Protein AF-A0A9P8NEI2-F1 (afdb_monomer_lite)

Secondary structure (DSSP, 8-state):
--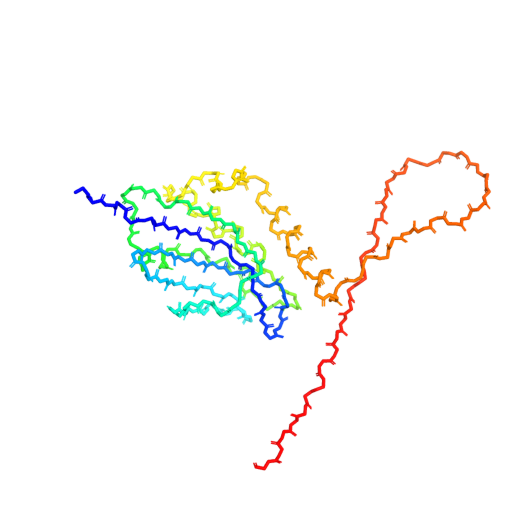-----EEEEEEE--SS-TTEEEEEEEETTEEEEEEEETTEEEEE-SPPS--SEEEEEEBPTTPPPHHHHHHT----TTTSS--SS--HHHHHHHHHHHHHHTTSB-SB-TTS-BTTTHHHHHHHHHHHHHHHTTSEEE---------------------EEE------------

Foldseek 3Di:
DDPQWFWKWKFWFDQDPVAGTATWIWTDTPNWIWIWHQDQLDTDIDTDPDPDTQDMWMWTFDPPDDDPVVLVVVFDDDVVQSDGDPDHPRLVSSLVRVVSCVVVVGTPQATPVGQGSVCSSVVSVVSSVVSCVVVVQKDFPDPPPPDDDDDDDDDDPPPGDIDGDDDPDDDDDDDD

Sequence (176 aa):
MDTMAKRTIKAQLVPTADCQAHWIITFSELGECINANLSGNTLHYTRHHLSRVLDTIEFQIRYGCPPIDQLKGDMWLPDHIMQRQEFCRCTEWVWGVIWWYTELGCIEKLSTDGIPLDELSDELLQRQTNALIASGCLEVEADTAMERSRNEEDNGQEVRSIKVMHRQFQHQEAEE

pLDDT: mean 79.47, std 21.62, range [36.0, 98.25]

Structure (mmCIF, N/CA/C/O backbone):
data_AF-A0A9P8NEI2-F1
#
_entry.id   AF-A0A9P8NEI2-F1
#
loop_
_atom_site.group_PDB
_atom_site.id
_atom_site.type_symbol
_atom_site.label_atom_id
_atom_site.label_alt_id
_atom_site.label_comp_id
_atom_site.label_asym_id
_atom_site.label_entity_id
_atom_site.label_seq_id
_atom_site.pdbx_PDB_ins_code
_atom_site.Cartn_x
_atom_site.Cartn_y
_atom_site.Cartn_z
_atom_site.occupancy
_atom_site.B_iso_or_equiv
_atom_site.auth_seq_id
_atom_site.auth_comp_id
_atom_site.auth_asym_id
_atom_site.auth_atom_id
_atom_site.pdbx_PDB_model_num
ATOM 1 N N . MET A 1 1 ? -2.449 -2.633 31.275 1.00 39.72 1 MET A N 1
ATOM 2 C CA . MET A 1 1 ? -2.313 -1.487 30.359 1.00 39.72 1 MET A CA 1
ATOM 3 C C . MET A 1 1 ? -2.167 -2.113 28.992 1.00 39.72 1 MET A C 1
ATOM 5 O O . MET A 1 1 ? -1.078 -2.565 28.671 1.00 39.72 1 MET A O 1
ATOM 9 N N . ASP A 1 2 ? -3.290 -2.315 28.299 1.00 41.22 2 ASP A N 1
ATOM 10 C CA . ASP A 1 2 ? -3.288 -2.936 26.976 1.00 41.22 2 ASP A CA 1
ATOM 11 C C . ASP A 1 2 ? -2.479 -2.043 26.046 1.00 41.22 2 ASP A C 1
ATOM 13 O O . ASP A 1 2 ? -2.854 -0.901 25.774 1.00 41.22 2 ASP A O 1
ATOM 17 N N . THR A 1 3 ? -1.338 -2.542 25.586 1.00 51.88 3 THR A N 1
ATOM 18 C CA . THR A 1 3 ? -0.714 -2.048 24.367 1.00 51.88 3 THR A CA 1
ATOM 19 C C . THR A 1 3 ? -1.759 -2.247 23.281 1.00 51.88 3 THR A C 1
ATOM 21 O O . THR A 1 3 ? -1.924 -3.361 22.790 1.00 51.88 3 THR A O 1
ATOM 24 N N . MET A 1 4 ? -2.532 -1.199 22.966 1.00 61.22 4 MET A N 1
ATOM 25 C CA . MET A 1 4 ? -3.440 -1.228 21.824 1.00 61.22 4 MET A CA 1
ATOM 26 C C . MET A 1 4 ? -2.605 -1.662 20.632 1.00 61.22 4 MET A C 1
ATOM 28 O O . MET A 1 4 ? -1.674 -0.961 20.232 1.00 61.22 4 MET A O 1
ATOM 32 N N . ALA A 1 5 ? -2.862 -2.876 20.154 1.00 67.25 5 ALA A N 1
ATOM 33 C CA . ALA A 1 5 ? -2.071 -3.445 19.090 1.00 67.25 5 ALA A CA 1
ATOM 34 C C . ALA A 1 5 ? -2.143 -2.498 17.901 1.00 67.25 5 ALA A C 1
ATOM 36 O O . ALA A 1 5 ? -3.222 -2.044 17.524 1.00 67.25 5 ALA A O 1
ATOM 37 N N . LYS A 1 6 ? -0.983 -2.142 17.355 1.00 86.88 6 LYS A N 1
ATOM 38 C CA . LYS A 1 6 ? -0.911 -1.229 16.223 1.00 86.88 6 LYS A CA 1
ATOM 39 C C . LYS A 1 6 ? -1.550 -1.921 15.018 1.00 86.88 6 LYS A C 1
ATOM 41 O O . LYS A 1 6 ? -1.089 -2.980 14.597 1.00 86.88 6 LYS A O 1
ATOM 46 N N . ARG A 1 7 ? -2.635 -1.339 14.508 1.00 94.81 7 ARG A N 1
ATOM 47 C CA . ARG A 1 7 ? -3.393 -1.836 13.350 1.00 94.81 7 ARG A CA 1
ATOM 48 C C . ARG A 1 7 ? -3.097 -0.955 12.150 1.00 94.81 7 ARG A C 1
ATOM 50 O O . ARG A 1 7 ? -3.222 0.261 12.275 1.00 94.81 7 ARG A O 1
ATOM 57 N N . THR A 1 8 ? -2.699 -1.514 11.017 1.00 96.94 8 THR A N 1
ATOM 58 C CA . THR A 1 8 ? -2.253 -0.700 9.878 1.00 96.94 8 THR A CA 1
ATOM 59 C C . THR A 1 8 ? -2.710 -1.246 8.535 1.00 96.94 8 THR A C 1
ATOM 61 O O . THR A 1 8 ? -2.935 -2.447 8.377 1.00 96.94 8 THR A O 1
ATOM 64 N N . ILE A 1 9 ? -2.839 -0.334 7.572 1.00 97.75 9 ILE A N 1
ATOM 65 C CA . ILE A 1 9 ? -2.899 -0.628 6.139 1.00 97.75 9 ILE A CA 1
ATOM 66 C C . ILE A 1 9 ? -1.595 -0.111 5.545 1.00 97.75 9 ILE A C 1
ATOM 68 O O . ILE A 1 9 ? -1.188 1.014 5.826 1.00 97.75 9 ILE A O 1
ATOM 72 N N . LYS A 1 10 ? -0.919 -0.931 4.753 1.00 97.75 10 LYS A N 1
ATOM 73 C CA . LYS A 1 10 ? 0.376 -0.608 4.161 1.00 97.75 10 LYS A CA 1
ATOM 74 C C . LYS A 1 10 ? 0.285 -0.741 2.655 1.00 97.75 10 LYS A C 1
ATOM 76 O O . LYS A 1 10 ? -0.186 -1.765 2.171 1.00 97.75 10 LYS A O 1
ATOM 81 N N . ALA A 1 11 ? 0.799 0.242 1.934 1.00 98.00 11 ALA A N 1
ATOM 82 C CA . ALA A 1 11 ? 1.278 0.026 0.581 1.00 98.00 11 ALA A CA 1
ATOM 83 C C . ALA A 1 11 ? 2.692 -0.548 0.698 1.00 98.00 11 ALA A C 1
ATOM 85 O O . ALA A 1 11 ? 3.551 0.080 1.317 1.00 98.00 11 ALA A O 1
ATOM 86 N N . GLN A 1 12 ? 2.941 -1.741 0.164 1.00 98.19 12 GLN A N 1
ATOM 87 C CA . GLN A 1 12 ? 4.264 -2.369 0.209 1.00 98.19 12 GLN A CA 1
ATOM 88 C C . GLN A 1 12 ? 4.770 -2.652 -1.196 1.00 98.19 12 GLN A C 1
ATOM 90 O O . GLN A 1 12 ? 4.067 -3.257 -2.001 1.00 98.19 12 GLN A O 1
ATOM 95 N N . LEU A 1 13 ? 5.994 -2.222 -1.483 1.00 97.44 13 LEU A N 1
ATOM 96 C CA . LEU A 1 13 ? 6.645 -2.458 -2.761 1.00 97.44 13 LEU A CA 1
ATOM 97 C C . LEU A 1 13 ? 7.407 -3.777 -2.677 1.00 97.44 13 LEU A C 1
ATOM 99 O O . LEU A 1 13 ? 8.271 -3.942 -1.815 1.00 97.44 13 LEU A O 1
ATOM 103 N N . VAL A 1 14 ? 7.104 -4.721 -3.559 1.00 96.12 14 VAL A N 1
ATOM 104 C CA . VAL A 1 14 ? 7.690 -6.065 -3.566 1.00 96.12 14 VAL A CA 1
ATOM 105 C C . VAL A 1 14 ? 8.133 -6.463 -4.972 1.00 96.12 14 VAL A C 1
ATOM 107 O O . VAL A 1 14 ? 7.525 -6.041 -5.954 1.00 96.12 14 VAL A O 1
ATOM 110 N N . PRO A 1 15 ? 9.173 -7.296 -5.112 1.00 93.12 15 PRO A N 1
ATOM 111 C CA . PRO A 1 15 ? 9.465 -7.926 -6.387 1.00 93.12 15 PRO A CA 1
ATOM 112 C C . PRO A 1 15 ? 8.505 -9.099 -6.621 1.00 93.12 15 PRO A C 1
ATOM 114 O O . PRO A 1 15 ? 8.273 -9.923 -5.736 1.00 93.12 15 PRO A O 1
ATOM 117 N N . THR A 1 16 ? 7.982 -9.199 -7.835 1.00 88.25 16 THR A N 1
ATOM 118 C CA . THR A 1 16 ? 7.173 -10.321 -8.329 1.00 88.25 16 THR A CA 1
ATOM 119 C C . THR A 1 16 ? 7.809 -10.897 -9.595 1.00 88.25 16 THR A C 1
ATOM 121 O O . THR A 1 16 ? 8.755 -10.317 -10.131 1.00 88.25 16 THR A O 1
ATOM 124 N N . ALA A 1 17 ? 7.309 -12.041 -10.072 1.00 83.12 17 ALA A N 1
ATOM 125 C CA . ALA A 1 17 ? 7.793 -12.649 -11.314 1.00 83.12 17 ALA A CA 1
ATOM 126 C C . ALA A 1 17 ? 7.645 -11.696 -12.515 1.00 83.12 17 ALA A C 1
ATOM 128 O O . ALA A 1 17 ? 8.580 -11.545 -13.298 1.00 83.12 17 ALA A O 1
ATOM 129 N N . ASP A 1 18 ? 6.513 -10.992 -12.584 1.00 78.56 18 ASP A N 1
ATOM 130 C CA . ASP A 1 18 ? 6.129 -10.178 -13.743 1.00 78.56 18 ASP A CA 1
ATOM 131 C C . ASP A 1 18 ? 6.396 -8.675 -13.545 1.00 78.56 18 ASP A C 1
ATOM 133 O O . ASP A 1 18 ? 6.291 -7.882 -14.479 1.00 78.56 18 ASP A O 1
ATOM 137 N N . CYS A 1 19 ? 6.752 -8.251 -12.329 1.00 86.00 19 CYS A N 1
ATOM 138 C CA . CYS A 1 19 ? 7.047 -6.859 -12.006 1.00 86.00 19 CYS A CA 1
ATOM 139 C C . CYS A 1 19 ? 8.071 -6.760 -10.867 1.00 86.00 19 CYS A C 1
ATOM 141 O O . CYS A 1 19 ? 7.804 -7.155 -9.732 1.00 86.00 19 CYS A O 1
ATOM 143 N N . GLN A 1 20 ? 9.247 -6.197 -11.158 1.00 90.06 20 GLN A N 1
ATOM 144 C CA . GLN A 1 20 ? 10.362 -6.099 -10.202 1.00 90.06 20 GLN A CA 1
ATOM 145 C C . GLN A 1 20 ? 10.127 -5.078 -9.074 1.00 90.06 20 GLN A C 1
ATOM 147 O O . GLN A 1 20 ? 10.801 -5.135 -8.047 1.00 90.06 20 GLN A O 1
ATOM 152 N N . ALA A 1 21 ? 9.163 -4.173 -9.249 1.00 93.25 21 ALA A N 1
ATOM 153 C CA . ALA A 1 21 ? 8.759 -3.170 -8.270 1.00 93.25 21 ALA A CA 1
ATOM 154 C C . ALA A 1 21 ? 7.224 -3.060 -8.275 1.00 93.25 21 ALA A C 1
ATOM 156 O O . ALA A 1 21 ? 6.648 -2.148 -8.865 1.00 93.25 21 ALA A O 1
ATOM 157 N N . HIS A 1 22 ? 6.561 -4.037 -7.663 1.00 94.38 22 HIS A N 1
ATOM 158 C CA . HIS A 1 22 ? 5.110 -4.183 -7.651 1.00 94.38 22 HIS A CA 1
ATOM 159 C C . HIS A 1 22 ? 4.520 -3.733 -6.312 1.00 94.38 22 HIS A C 1
ATOM 161 O O . HIS A 1 22 ? 4.932 -4.215 -5.259 1.00 94.38 22 HIS A O 1
ATOM 167 N N . TRP A 1 23 ? 3.553 -2.821 -6.339 1.00 96.25 23 TRP A N 1
ATOM 168 C CA . TRP A 1 23 ? 2.849 -2.384 -5.135 1.00 96.25 23 TRP A CA 1
ATOM 169 C C . TRP A 1 23 ? 1.740 -3.363 -4.747 1.00 96.25 23 TRP A C 1
ATOM 171 O O . TRP A 1 23 ? 0.911 -3.739 -5.571 1.00 96.25 23 TRP A O 1
ATOM 181 N N . ILE A 1 24 ? 1.691 -3.725 -3.469 1.00 96.19 24 ILE A N 1
ATOM 182 C CA . ILE A 1 24 ? 0.610 -4.507 -2.865 1.00 96.19 24 ILE A CA 1
ATOM 183 C C . ILE A 1 24 ? 0.003 -3.774 -1.670 1.00 96.19 24 ILE A C 1
ATOM 185 O O . ILE A 1 24 ? 0.622 -2.865 -1.112 1.00 96.19 24 ILE A O 1
ATOM 189 N N . ILE A 1 25 ? -1.191 -4.196 -1.254 1.00 97.94 25 ILE A N 1
ATOM 190 C CA . ILE A 1 25 ? -1.825 -3.727 -0.018 1.00 97.94 25 ILE A CA 1
ATOM 191 C C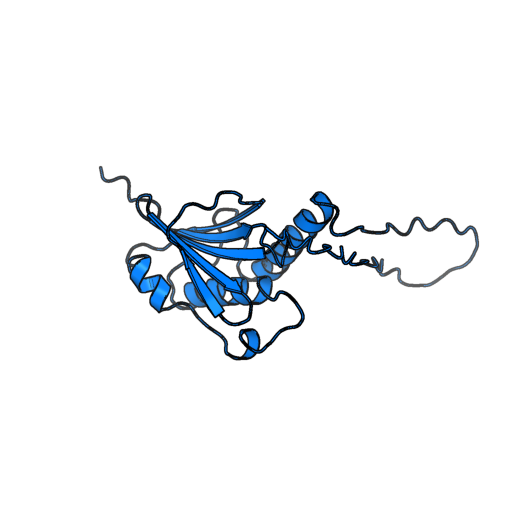 . ILE A 1 25 ? -1.656 -4.787 1.061 1.00 97.94 25 ILE A C 1
ATOM 193 O O . ILE A 1 25 ? -2.015 -5.941 0.851 1.00 97.94 25 ILE A O 1
ATOM 197 N N . THR A 1 26 ? -1.188 -4.395 2.238 1.00 98.12 26 THR A N 1
ATOM 198 C CA . THR A 1 26 ? -1.074 -5.287 3.392 1.00 98.12 26 THR A CA 1
ATOM 199 C C . THR A 1 26 ? -1.827 -4.720 4.578 1.00 98.12 26 THR A C 1
ATOM 201 O O . THR A 1 26 ? -1.527 -3.628 5.054 1.00 98.12 26 THR A O 1
ATOM 204 N N . PHE A 1 27 ? -2.767 -5.492 5.109 1.00 97.62 27 PHE A N 1
ATOM 205 C CA . PHE A 1 27 ? -3.357 -5.228 6.416 1.00 97.62 27 PHE A CA 1
ATOM 206 C C . PHE A 1 27 ? -2.523 -5.909 7.492 1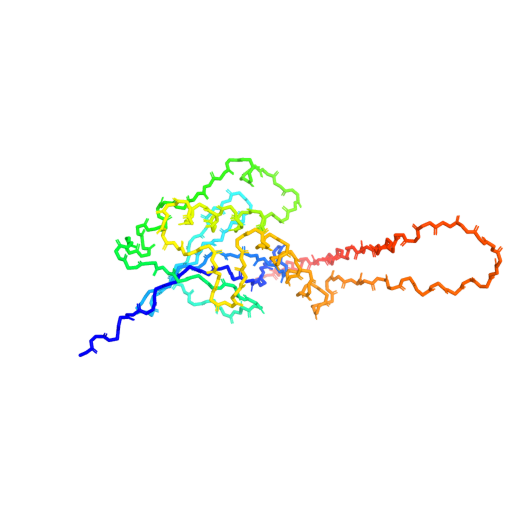.00 97.62 27 PHE A C 1
ATOM 208 O O . PHE A 1 27 ? -2.050 -7.029 7.296 1.00 97.62 27 PHE A O 1
ATOM 215 N N . SER A 1 28 ? -2.337 -5.261 8.636 1.00 95.69 28 SER A N 1
ATOM 216 C CA . SER A 1 28 ? -1.604 -5.828 9.770 1.00 95.69 28 SER A CA 1
ATOM 217 C C . SER A 1 28 ? -2.312 -5.530 11.085 1.00 95.69 28 SER A C 1
ATOM 219 O O . SER A 1 28 ? -2.704 -4.393 11.343 1.00 95.69 28 SER A O 1
ATOM 221 N N . GLU A 1 29 ? -2.467 -6.550 11.925 1.00 94.00 29 GLU A N 1
ATOM 222 C CA . GLU A 1 29 ? -3.122 -6.463 13.233 1.00 94.00 29 GLU A CA 1
ATOM 223 C C . GLU A 1 29 ? -2.638 -7.607 14.131 1.00 94.00 29 GLU A C 1
ATOM 225 O O . GLU A 1 29 ? -2.641 -8.755 13.713 1.00 94.00 29 GLU A O 1
ATOM 230 N N . LEU A 1 30 ? -2.235 -7.313 15.376 1.00 89.00 30 LEU A N 1
ATOM 231 C CA . LEU A 1 30 ? -1.901 -8.330 16.397 1.00 89.00 30 LEU A CA 1
ATOM 232 C C . LEU A 1 30 ? -0.845 -9.382 15.976 1.00 89.00 30 LEU A C 1
ATOM 234 O O . LEU A 1 30 ? -0.840 -10.493 16.492 1.00 89.00 30 LEU A O 1
ATOM 238 N N . GLY A 1 31 ? 0.072 -9.030 15.070 1.00 86.19 31 GLY A N 1
ATOM 239 C CA . GLY A 1 31 ? 1.079 -9.957 14.531 1.00 86.19 31 GLY A CA 1
ATOM 240 C C . GLY A 1 31 ? 0.600 -10.771 13.325 1.00 86.19 31 GLY A C 1
ATOM 241 O O . GLY A 1 31 ? 1.419 -11.379 12.644 1.00 86.19 31 GLY A O 1
ATOM 242 N N . GLU A 1 32 ? -0.691 -10.710 13.005 1.00 92.12 32 GLU A N 1
ATOM 243 C CA . GLU A 1 32 ? -1.275 -11.262 11.788 1.00 92.12 32 GLU A CA 1
ATOM 244 C C . GLU A 1 32 ? -1.186 -10.255 10.637 1.00 92.12 32 GLU A C 1
ATOM 246 O O . GLU A 1 32 ? -1.169 -9.032 10.836 1.00 92.12 32 GLU A O 1
ATOM 251 N N . CYS A 1 33 ? -1.162 -10.771 9.407 1.00 95.44 33 CYS A N 1
ATOM 252 C CA . CYS A 1 33 ? -1.221 -9.946 8.209 1.00 95.44 33 CYS A CA 1
ATOM 253 C C . CYS A 1 33 ? -2.074 -10.576 7.107 1.00 95.44 33 CYS A C 1
ATOM 255 O O . CYS A 1 33 ? -2.263 -11.792 7.048 1.00 95.44 33 CYS A O 1
ATOM 257 N N . ILE A 1 34 ? -2.598 -9.724 6.231 1.00 97.62 34 ILE A N 1
ATOM 258 C CA . ILE A 1 34 ? -3.282 -10.115 5.000 1.00 97.62 34 ILE A CA 1
ATOM 259 C C . ILE A 1 34 ? -2.673 -9.279 3.884 1.00 97.62 34 ILE A C 1
ATOM 261 O O . ILE A 1 34 ? -2.875 -8.067 3.857 1.00 97.62 34 ILE A O 1
ATOM 265 N N . ASN A 1 35 ? -1.954 -9.917 2.967 1.00 97.31 35 ASN A N 1
ATOM 266 C CA . ASN A 1 35 ? -1.430 -9.265 1.773 1.00 97.31 35 ASN A CA 1
ATOM 267 C C . ASN A 1 35 ? -2.419 -9.480 0.631 1.00 97.31 35 ASN A C 1
ATOM 269 O O . ASN A 1 35 ? -2.813 -10.616 0.363 1.00 97.31 35 ASN A O 1
ATOM 273 N N . ALA A 1 36 ? -2.797 -8.404 -0.040 1.00 95.75 36 ALA A N 1
ATOM 274 C CA . ALA A 1 36 ? -3.622 -8.382 -1.230 1.00 95.75 36 ALA A CA 1
ATOM 275 C C . ALA A 1 36 ? -2.742 -7.988 -2.418 1.00 95.75 36 ALA A C 1
ATOM 277 O O . ALA A 1 36 ? -2.089 -6.947 -2.395 1.00 95.75 36 ALA A O 1
ATOM 278 N N . ASN A 1 37 ? -2.714 -8.830 -3.444 1.00 92.31 37 ASN A N 1
ATOM 279 C CA . ASN A 1 37 ? -1.891 -8.664 -4.636 1.00 92.31 37 ASN A CA 1
ATOM 280 C C . ASN A 1 37 ? -2.786 -8.695 -5.878 1.00 92.31 37 ASN A C 1
ATOM 282 O O . ASN A 1 37 ? -3.481 -9.690 -6.093 1.00 92.31 37 ASN A O 1
ATOM 286 N N . LEU A 1 38 ? -2.757 -7.637 -6.687 1.00 88.25 38 LEU A N 1
ATOM 287 C CA . LEU A 1 38 ? -3.476 -7.579 -7.954 1.00 88.25 38 LEU A CA 1
ATOM 288 C C . LEU A 1 38 ? -2.540 -7.981 -9.102 1.00 88.25 38 LEU A C 1
ATOM 290 O O . LEU A 1 38 ? -1.732 -7.178 -9.564 1.00 88.25 38 LEU A O 1
ATOM 294 N N . SER A 1 39 ? -2.690 -9.210 -9.600 1.00 82.44 39 SER A N 1
ATOM 295 C CA . SER A 1 39 ? -1.908 -9.736 -10.726 1.00 82.44 39 SER A CA 1
ATOM 296 C C . SER A 1 39 ? -2.818 -10.311 -11.806 1.00 82.44 39 SER A C 1
ATOM 298 O O . SER A 1 39 ? -3.750 -11.054 -11.505 1.00 82.44 39 SER A O 1
ATOM 300 N N . GLY A 1 40 ? -2.571 -9.958 -13.073 1.00 73.12 40 GLY A N 1
ATOM 301 C CA . GLY A 1 40 ? -3.299 -10.519 -14.217 1.00 73.12 40 GLY A CA 1
ATOM 302 C C . GLY A 1 40 ? -4.825 -10.451 -14.074 1.00 73.12 40 GLY A C 1
ATOM 303 O O . GLY A 1 40 ? -5.512 -11.415 -14.409 1.00 73.12 40 GLY A O 1
ATOM 304 N N . ASN A 1 41 ? -5.341 -9.338 -13.534 1.00 76.19 41 ASN A N 1
ATOM 305 C CA . ASN A 1 41 ? -6.759 -9.065 -13.232 1.00 76.19 41 ASN A CA 1
ATOM 306 C C . ASN A 1 41 ? -7.361 -9.846 -12.061 1.00 76.19 41 ASN A C 1
ATOM 308 O O . ASN A 1 41 ? -8.555 -9.727 -11.786 1.00 76.19 41 ASN A O 1
ATOM 312 N N . THR A 1 42 ? -6.563 -10.651 -11.375 1.00 82.44 42 THR A N 1
ATOM 313 C CA . THR A 1 42 ? -7.010 -11.445 -10.239 1.00 82.44 42 THR A CA 1
ATOM 314 C C . THR A 1 42 ? -6.429 -10.866 -8.964 1.00 82.44 42 THR A C 1
ATOM 316 O O . THR A 1 42 ? -5.239 -10.564 -8.869 1.00 82.44 42 THR A O 1
ATOM 319 N N . LEU A 1 43 ? -7.290 -10.711 -7.963 1.00 87.94 43 LEU A N 1
ATOM 320 C CA . LEU A 1 43 ? -6.869 -10.327 -6.631 1.00 87.94 43 LEU A CA 1
ATOM 321 C C . LEU A 1 43 ? -6.564 -11.578 -5.811 1.00 87.94 43 LEU A C 1
ATOM 323 O O . LEU A 1 43 ? -7.444 -12.396 -5.534 1.00 87.94 43 LEU A O 1
ATOM 327 N N . HIS A 1 44 ? -5.311 -11.711 -5.404 1.00 90.62 44 HIS A N 1
ATOM 328 C CA . HIS A 1 44 ? -4.822 -12.814 -4.596 1.00 90.62 44 HIS A CA 1
ATOM 329 C C . HIS A 1 44 ? -4.601 -12.364 -3.160 1.00 90.62 44 HIS A C 1
ATOM 331 O O . HIS A 1 44 ? -4.065 -11.285 -2.917 1.00 90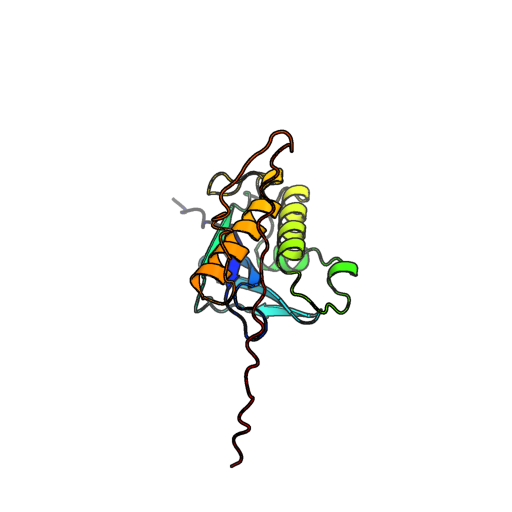.62 44 HIS A O 1
ATOM 337 N N . TYR A 1 45 ? -4.960 -13.226 -2.210 1.00 94.50 45 TYR A N 1
ATOM 338 C CA . TYR A 1 45 ? -4.744 -12.978 -0.791 1.00 94.50 45 TYR A CA 1
ATOM 339 C C . TYR A 1 45 ? -3.811 -14.018 -0.186 1.00 94.50 45 TYR A C 1
ATOM 341 O O . TYR A 1 45 ? -4.010 -15.218 -0.372 1.00 94.50 45 TYR A O 1
ATOM 349 N N . THR A 1 46 ? -2.837 -13.565 0.597 1.00 95.62 46 THR A N 1
ATOM 350 C CA . THR A 1 46 ? -1.971 -14.430 1.408 1.00 95.62 46 THR A CA 1
ATOM 351 C C . THR A 1 46 ? -1.912 -13.917 2.843 1.00 95.62 46 THR A C 1
ATOM 353 O O . THR A 1 46 ? -2.197 -12.751 3.102 1.00 95.62 46 THR A O 1
ATOM 356 N N . ARG A 1 47 ? -1.555 -14.790 3.790 1.00 95.81 47 ARG A N 1
ATOM 357 C CA . ARG A 1 47 ? -1.369 -14.425 5.210 1.00 95.81 47 ARG A CA 1
ATOM 358 C C . ARG A 1 47 ? 0.067 -14.578 5.705 1.00 95.81 47 ARG A C 1
ATOM 360 O O . ARG A 1 47 ? 0.352 -14.402 6.882 1.00 95.81 47 ARG A O 1
ATOM 367 N N . HIS A 1 48 ? 0.979 -14.954 4.816 1.00 92.06 48 HIS A N 1
ATOM 368 C CA . HIS A 1 48 ? 2.380 -15.133 5.170 1.00 92.06 48 HIS A CA 1
ATOM 369 C C . HIS A 1 48 ? 3.091 -13.785 5.160 1.00 92.06 48 HIS A C 1
ATOM 371 O O . HIS A 1 48 ? 2.801 -12.937 4.318 1.00 92.06 48 HIS A O 1
ATOM 377 N N . HIS A 1 49 ? 4.060 -13.602 6.051 1.00 90.25 49 HIS A N 1
ATOM 378 C CA . HIS A 1 49 ? 4.931 -12.439 5.965 1.00 90.25 49 HIS A CA 1
ATOM 379 C C . HIS A 1 49 ? 5.686 -12.440 4.635 1.00 90.25 49 HIS A C 1
ATOM 381 O O . HIS A 1 49 ? 6.186 -13.472 4.181 1.00 90.25 49 HIS A O 1
ATOM 387 N N . LEU A 1 50 ? 5.761 -11.267 4.014 1.00 91.44 50 LEU A N 1
ATOM 388 C CA . LEU A 1 50 ? 6.489 -11.079 2.769 1.00 91.44 50 LEU A CA 1
ATOM 389 C C . LEU A 1 50 ? 7.980 -11.314 3.018 1.00 91.44 50 LEU A C 1
ATOM 391 O O . LEU A 1 50 ? 8.569 -10.725 3.923 1.00 91.44 50 LEU A O 1
ATOM 395 N N . SER A 1 51 ? 8.593 -12.165 2.200 1.00 86.31 51 SER A N 1
ATOM 396 C CA . SER A 1 51 ? 10.014 -12.506 2.313 1.00 86.31 51 SER A CA 1
ATOM 397 C C . SER A 1 51 ? 10.935 -11.351 1.920 1.00 86.31 51 SER A C 1
ATOM 399 O O . SER A 1 51 ? 12.063 -11.271 2.402 1.00 86.31 51 SER A O 1
ATOM 401 N N . ARG A 1 52 ? 10.464 -10.451 1.049 1.00 93.25 52 ARG A N 1
ATOM 402 C CA . ARG A 1 52 ? 11.208 -9.276 0.599 1.00 93.25 52 ARG A CA 1
ATOM 403 C C . ARG A 1 52 ? 10.271 -8.103 0.348 1.00 93.25 52 ARG A C 1
ATOM 405 O O . ARG A 1 52 ? 9.391 -8.182 -0.502 1.00 93.25 52 ARG A O 1
ATOM 412 N N . VAL A 1 53 ? 10.524 -7.011 1.059 1.00 96.25 53 VAL A N 1
ATOM 413 C CA . VAL A 1 53 ? 9.853 -5.719 0.899 1.00 96.25 53 VAL A CA 1
ATOM 414 C C . VAL A 1 53 ? 10.923 -4.692 0.545 1.00 96.25 53 VAL A C 1
ATOM 416 O O . VAL A 1 53 ? 11.939 -4.604 1.230 1.00 96.25 53 VAL A O 1
ATOM 419 N N . LEU A 1 54 ? 10.726 -3.984 -0.563 1.00 96.31 54 LEU A N 1
ATOM 420 C CA . LEU A 1 54 ? 11.635 -2.957 -1.073 1.00 96.31 54 LEU A CA 1
ATOM 421 C C . LEU A 1 54 ? 11.350 -1.599 -0.432 1.00 96.31 54 LEU A C 1
ATOM 423 O O . LEU A 1 54 ? 12.282 -0.869 -0.120 1.00 96.31 54 LEU A O 1
ATOM 427 N N . ASP A 1 55 ? 10.071 -1.285 -0.234 1.00 97.44 55 ASP A N 1
ATOM 428 C CA . ASP A 1 55 ? 9.606 -0.021 0.335 1.00 97.44 55 ASP A CA 1
ATOM 429 C C . ASP A 1 55 ? 8.230 -0.217 0.994 1.00 97.44 55 ASP A C 1
ATOM 431 O O . ASP A 1 55 ? 7.535 -1.211 0.749 1.00 97.44 55 ASP A O 1
ATOM 435 N N . THR A 1 56 ? 7.832 0.693 1.874 1.00 97.81 56 THR A N 1
ATOM 436 C CA . THR A 1 56 ? 6.528 0.694 2.534 1.00 97.81 56 THR A CA 1
ATOM 437 C C . THR A 1 56 ? 6.066 2.119 2.821 1.00 97.81 56 THR A C 1
ATOM 439 O O . THR A 1 56 ? 6.825 2.927 3.344 1.00 97.81 56 THR A O 1
ATOM 442 N N . ILE A 1 57 ? 4.787 2.385 2.550 1.00 98.25 57 ILE A N 1
ATOM 443 C CA . ILE A 1 57 ? 4.052 3.544 3.064 1.00 98.25 57 ILE A CA 1
ATOM 444 C C . ILE A 1 57 ? 2.954 3.002 3.976 1.00 98.25 57 ILE A C 1
ATOM 446 O O . ILE A 1 57 ? 2.130 2.187 3.556 1.00 98.25 57 ILE A O 1
ATOM 450 N N . GLU A 1 58 ? 2.953 3.422 5.237 1.00 97.94 58 GLU A N 1
ATOM 451 C CA . GLU A 1 58 ? 2.059 2.886 6.262 1.00 97.94 58 GLU A CA 1
ATOM 452 C C . GLU A 1 58 ? 0.991 3.904 6.681 1.00 97.94 58 GLU A C 1
ATOM 454 O O . GLU A 1 58 ? 1.253 5.094 6.840 1.00 97.94 58 GLU A O 1
ATOM 459 N N . PHE A 1 59 ? -0.228 3.413 6.895 1.00 97.75 59 PHE A N 1
ATOM 460 C CA . PHE A 1 59 ? -1.364 4.168 7.404 1.00 97.75 59 PHE A CA 1
ATOM 461 C C . PHE A 1 59 ? -1.904 3.500 8.664 1.00 97.75 59 PHE A C 1
ATOM 463 O O . PHE A 1 59 ? -2.098 2.281 8.722 1.00 97.75 59 PHE A O 1
ATOM 470 N N . GLN A 1 60 ? -2.173 4.311 9.684 1.00 96.62 60 GLN A N 1
ATOM 471 C CA . GLN A 1 60 ? -2.747 3.842 10.937 1.00 96.62 60 GLN A CA 1
ATOM 472 C C . GLN A 1 60 ? -4.257 3.634 10.774 1.00 96.62 60 GLN A C 1
ATOM 474 O O . GLN A 1 60 ? -4.979 4.567 10.427 1.00 96.62 60 GLN A O 1
ATOM 479 N N . ILE A 1 61 ? -4.739 2.424 11.071 1.00 96.44 61 ILE A N 1
ATOM 480 C CA . ILE A 1 61 ? -6.178 2.150 11.155 1.00 96.44 61 ILE A CA 1
ATOM 481 C C . ILE A 1 61 ? -6.716 2.833 12.412 1.00 96.44 61 ILE A C 1
ATOM 483 O O . ILE A 1 61 ? -6.152 2.675 13.505 1.00 96.44 61 ILE A O 1
ATOM 487 N N . ARG A 1 62 ? -7.803 3.591 12.254 1.00 94.75 62 ARG A N 1
ATOM 488 C CA . ARG A 1 62 ? -8.469 4.306 13.342 1.00 94.75 62 ARG A CA 1
ATOM 489 C C . ARG A 1 62 ? -9.121 3.349 14.337 1.00 94.75 62 ARG A C 1
ATOM 491 O O . ARG A 1 62 ? -9.524 2.226 14.025 1.00 94.75 62 ARG A O 1
ATOM 498 N N . TYR A 1 63 ? -9.244 3.823 15.573 1.00 90.12 63 TYR A N 1
ATOM 499 C CA . TYR A 1 63 ? -9.977 3.098 16.604 1.00 90.12 63 TYR A CA 1
ATOM 500 C C . TYR A 1 63 ? -11.458 2.966 16.220 1.00 90.12 63 TYR A C 1
ATOM 502 O O . TYR A 1 63 ? -12.061 3.915 15.726 1.00 90.12 63 TYR A O 1
ATOM 510 N N . GLY A 1 64 ? -12.040 1.790 16.461 1.00 89.75 64 GLY A N 1
ATOM 511 C CA . GLY A 1 64 ? -13.436 1.488 16.125 1.00 89.75 64 GLY A CA 1
ATOM 512 C C . GLY A 1 64 ? -13.658 0.926 14.718 1.00 89.75 64 GLY A C 1
ATOM 513 O O . GLY A 1 64 ? -14.748 0.434 14.445 1.00 89.75 64 GLY A O 1
ATOM 514 N N . CYS A 1 65 ? -12.645 0.925 13.846 1.00 94.06 65 CYS A N 1
ATOM 515 C CA . CYS A 1 65 ? -12.756 0.289 12.533 1.00 94.06 65 CYS A CA 1
ATOM 516 C C . CYS A 1 65 ? -12.786 -1.245 12.639 1.00 94.06 65 CYS A C 1
ATOM 518 O O . CYS A 1 65 ? -12.125 -1.799 13.528 1.00 94.06 65 CYS A O 1
ATOM 520 N N . PRO A 1 66 ? -13.483 -1.942 11.722 1.00 94.19 66 PRO A N 1
ATOM 521 C CA . PRO A 1 66 ? -13.567 -3.403 11.709 1.00 94.19 66 PRO A CA 1
ATOM 522 C C . PRO A 1 66 ? -12.200 -4.102 11.676 1.00 94.19 66 PRO A C 1
ATOM 524 O O . PRO A 1 66 ? -11.250 -3.505 11.167 1.00 94.19 66 PRO A O 1
ATOM 527 N N . PRO A 1 67 ? -12.075 -5.352 12.171 1.00 94.31 67 PRO A N 1
ATOM 528 C CA . PRO A 1 67 ? -10.869 -6.184 12.052 1.00 94.31 67 PRO A CA 1
ATOM 529 C C . PRO A 1 67 ? -10.360 -6.308 10.612 1.00 94.31 67 PRO A C 1
ATOM 531 O O . PRO A 1 67 ? -11.144 -6.198 9.667 1.00 94.31 67 PRO A O 1
ATOM 534 N N . ILE A 1 68 ? -9.069 -6.608 10.434 1.00 95.12 68 ILE A N 1
ATOM 535 C CA . ILE A 1 68 ? -8.447 -6.644 9.095 1.00 95.12 68 ILE A CA 1
ATOM 536 C C . ILE A 1 68 ? -9.120 -7.624 8.121 1.00 95.12 68 ILE A C 1
ATOM 538 O O . ILE A 1 68 ? -9.142 -7.378 6.919 1.00 95.12 68 ILE A O 1
ATOM 542 N N . ASP A 1 69 ? -9.725 -8.700 8.627 1.00 94.88 69 ASP A N 1
ATOM 543 C CA . ASP A 1 69 ? -10.477 -9.665 7.820 1.00 94.88 69 ASP A CA 1
ATOM 544 C C . ASP A 1 69 ? -11.781 -9.103 7.243 1.00 94.88 69 ASP A C 1
ATOM 546 O O . ASP A 1 69 ? -12.171 -9.473 6.136 1.00 94.88 69 ASP A O 1
ATOM 550 N N . GLN A 1 70 ? -12.439 -8.200 7.972 1.00 95.19 70 GLN A N 1
ATOM 551 C CA . GLN A 1 70 ? -13.623 -7.499 7.474 1.00 95.19 70 GLN A CA 1
ATOM 552 C C . GLN A 1 70 ? -13.211 -6.397 6.502 1.00 95.19 70 GLN A C 1
ATOM 554 O O . GLN A 1 70 ? -13.744 -6.350 5.400 1.00 95.19 70 GLN A O 1
ATOM 559 N N . LEU A 1 71 ? -12.183 -5.609 6.847 1.00 95.00 71 LEU A N 1
ATOM 560 C CA . LEU A 1 71 ? -11.652 -4.577 5.951 1.00 95.00 71 LEU A CA 1
ATOM 561 C C . LEU A 1 71 ? -11.242 -5.162 4.600 1.00 95.00 71 LEU A C 1
ATOM 563 O O . LEU A 1 71 ? -11.552 -4.567 3.575 1.00 95.00 71 LEU A O 1
ATOM 567 N N . LYS A 1 72 ? -10.624 -6.350 4.578 1.00 94.38 72 LYS A N 1
ATOM 568 C CA . LYS A 1 72 ? -10.313 -7.091 3.346 1.00 94.38 72 LYS A CA 1
ATOM 569 C C . LYS A 1 72 ? -11.534 -7.259 2.431 1.00 94.38 72 LYS A C 1
ATOM 571 O O . LYS A 1 72 ? -11.396 -7.183 1.216 1.00 94.38 72 LYS A O 1
ATOM 576 N N . GLY A 1 73 ? -12.709 -7.523 3.004 1.00 91.62 73 GLY A N 1
ATOM 577 C CA . GLY A 1 73 ? -13.965 -7.674 2.265 1.00 91.62 73 GLY A CA 1
ATOM 578 C C . GLY A 1 73 ? -14.475 -6.368 1.654 1.00 91.62 73 GLY A C 1
ATOM 579 O O . GLY A 1 73 ? -15.117 -6.408 0.610 1.00 91.62 73 GLY A O 1
ATOM 580 N N . ASP A 1 74 ? -14.123 -5.231 2.255 1.00 90.88 74 ASP A N 1
ATOM 581 C CA . ASP A 1 74 ? -14.498 -3.888 1.800 1.00 90.88 74 ASP A CA 1
ATOM 582 C C . ASP A 1 74 ? -13.498 -3.289 0.794 1.00 90.88 74 ASP A C 1
ATOM 584 O O . ASP A 1 74 ? -13.619 -2.121 0.415 1.00 90.88 74 ASP A O 1
ATOM 588 N N . MET A 1 75 ? -12.482 -4.055 0.378 1.00 90.94 75 MET A N 1
ATOM 589 C CA . MET A 1 75 ? -11.457 -3.581 -0.548 1.00 90.94 75 MET A CA 1
ATOM 590 C C . MET A 1 75 ? -12.070 -3.196 -1.894 1.00 90.94 75 MET A C 1
ATOM 592 O O . MET A 1 75 ? -12.740 -3.995 -2.548 1.00 90.94 75 MET A O 1
ATOM 596 N N . TRP A 1 76 ? -11.790 -1.968 -2.328 1.00 84.31 76 TRP A N 1
ATOM 597 C CA . TRP A 1 76 ? -12.277 -1.471 -3.604 1.00 84.31 76 TRP A CA 1
ATOM 598 C C . TRP A 1 76 ? -11.579 -2.147 -4.786 1.00 84.31 76 TRP A C 1
ATOM 600 O O . TRP A 1 76 ? -10.353 -2.277 -4.825 1.00 84.31 76 TRP A O 1
ATOM 610 N N . LEU A 1 77 ? -12.386 -2.552 -5.767 1.00 80.62 77 LEU A N 1
ATOM 611 C CA . LEU A 1 77 ? -11.949 -3.237 -6.976 1.00 80.62 77 LEU A CA 1
ATOM 612 C C . LEU A 1 77 ? -12.566 -2.573 -8.209 1.00 80.62 77 LEU A C 1
ATOM 614 O O . LEU A 1 77 ? -13.671 -2.922 -8.617 1.00 80.62 77 LEU A O 1
ATOM 618 N N . PRO A 1 78 ? -11.886 -1.575 -8.795 1.00 69.31 78 PRO A N 1
ATOM 619 C CA . PRO A 1 78 ? -12.374 -0.934 -10.005 1.00 69.31 78 PRO A CA 1
ATOM 620 C C . PRO A 1 78 ? -12.222 -1.841 -11.229 1.00 69.31 78 PRO A C 1
ATOM 622 O O . PRO A 1 78 ? -11.105 -2.123 -11.670 1.00 69.31 78 PRO A O 1
ATOM 625 N N . ASP A 1 79 ? -13.351 -2.188 -11.852 1.00 75.25 79 ASP A N 1
ATOM 626 C CA . ASP A 1 79 ? -13.422 -3.022 -13.061 1.00 75.25 79 ASP A CA 1
ATOM 627 C C . ASP A 1 79 ? -12.478 -2.556 -14.183 1.00 75.25 79 ASP A C 1
ATOM 629 O O . ASP A 1 79 ? -11.901 -3.373 -14.891 1.00 75.25 79 ASP A O 1
ATOM 633 N N . HIS A 1 80 ? -12.278 -1.243 -14.343 1.00 72.38 80 HIS A N 1
ATOM 634 C CA . HIS A 1 80 ? -11.413 -0.673 -15.383 1.00 72.38 80 HIS A CA 1
ATOM 635 C C . HIS A 1 80 ? -9.907 -0.846 -15.105 1.00 72.38 80 HIS A C 1
ATOM 637 O O . HIS A 1 80 ? -9.106 -0.841 -16.040 1.00 72.38 80 HIS A O 1
ATOM 643 N N . ILE A 1 81 ? -9.504 -1.015 -13.841 1.00 69.19 81 ILE A N 1
ATOM 644 C CA . ILE A 1 81 ? -8.128 -1.396 -13.475 1.00 69.19 81 ILE A CA 1
ATOM 645 C C . ILE A 1 81 ? -7.963 -2.919 -13.588 1.00 69.19 81 ILE A C 1
ATOM 647 O O . ILE A 1 81 ? -6.882 -3.393 -13.919 1.00 69.19 81 ILE A O 1
ATOM 651 N N . MET A 1 82 ? -9.050 -3.675 -13.400 1.00 67.12 82 MET A N 1
ATOM 652 C CA . MET A 1 82 ? -9.102 -5.136 -13.536 1.00 67.12 82 MET A CA 1
ATOM 653 C C . MET A 1 82 ? -9.299 -5.648 -14.974 1.00 67.12 82 MET A C 1
ATOM 655 O O . MET A 1 82 ? -9.396 -6.854 -15.182 1.00 67.12 82 MET A O 1
ATOM 659 N N . GLN A 1 83 ? -9.404 -4.791 -15.991 1.00 66.44 83 GLN A N 1
ATOM 660 C CA . GLN A 1 83 ? -9.409 -5.248 -17.389 1.00 66.44 83 GLN A CA 1
ATOM 661 C C . GLN A 1 83 ? -7.993 -5.645 -17.819 1.00 66.44 83 GLN A C 1
ATOM 663 O O . GLN A 1 83 ? -7.043 -5.164 -17.229 1.00 66.44 83 GLN A O 1
ATOM 668 N N . ARG A 1 84 ? -7.836 -6.553 -18.803 1.00 56.72 84 ARG A N 1
ATOM 669 C CA . ARG A 1 84 ? -6.516 -7.061 -19.251 1.00 56.72 84 ARG A CA 1
ATOM 670 C C . ARG A 1 84 ? -5.575 -5.901 -19.558 1.00 56.72 84 ARG A C 1
ATOM 672 O O . ARG A 1 84 ? -5.895 -5.072 -20.405 1.00 56.72 84 ARG A O 1
ATOM 679 N N . GLN A 1 85 ? -4.426 -5.885 -18.895 1.00 61.34 85 GLN A N 1
ATOM 680 C CA . GLN A 1 85 ? -3.448 -4.810 -19.019 1.00 61.34 85 GLN A CA 1
ATOM 681 C C . GLN A 1 85 ? -2.127 -5.381 -19.520 1.00 61.34 85 GLN A C 1
ATOM 683 O O . GLN A 1 85 ? -1.652 -6.397 -19.019 1.00 61.34 85 GLN A O 1
ATOM 688 N N . GLU A 1 86 ? -1.547 -4.713 -20.515 1.00 64.56 86 GLU A N 1
ATOM 689 C CA . GLU A 1 86 ? -0.190 -4.992 -21.001 1.00 64.56 86 GLU A CA 1
ATOM 690 C C . GLU A 1 86 ? 0.878 -4.505 -20.003 1.00 64.56 86 GLU A C 1
ATOM 692 O O . GLU A 1 86 ? 2.024 -4.943 -20.062 1.00 64.56 86 GLU A O 1
ATOM 697 N N . PHE A 1 87 ? 0.495 -3.640 -19.051 1.00 71.00 87 PHE A N 1
ATOM 698 C CA . PHE A 1 87 ? 1.387 -3.009 -18.079 1.00 71.00 87 PHE A CA 1
ATOM 699 C C . PHE A 1 87 ? 0.880 -3.156 -16.638 1.00 71.00 87 PHE A C 1
ATOM 701 O O . PHE A 1 87 ? -0.318 -3.261 -16.373 1.00 71.00 87 PHE A O 1
ATOM 708 N N . CYS A 1 88 ? 1.810 -3.131 -15.684 1.00 80.94 88 CYS A N 1
ATOM 709 C CA . CYS A 1 88 ? 1.508 -3.230 -14.262 1.00 80.94 88 CYS A CA 1
ATOM 710 C C . CYS A 1 88 ? 0.900 -1.922 -13.723 1.00 80.94 88 CYS A C 1
ATOM 712 O O . CYS A 1 88 ? 1.605 -0.926 -13.601 1.00 80.94 88 CYS A O 1
ATOM 714 N N . ARG A 1 89 ? -0.381 -1.950 -13.330 1.00 85.56 89 ARG A N 1
ATOM 715 C CA . ARG A 1 89 ? -1.118 -0.812 -12.734 1.00 85.56 89 ARG A CA 1
ATOM 716 C C . ARG A 1 89 ? -1.278 -0.902 -11.220 1.00 85.56 89 ARG A C 1
ATOM 718 O O . ARG A 1 89 ? -2.293 -0.514 -10.640 1.00 85.56 89 ARG A O 1
ATOM 725 N N . CYS A 1 90 ? -0.278 -1.487 -10.566 1.00 90.12 90 CYS A N 1
ATOM 726 C CA . CYS A 1 90 ? -0.278 -1.643 -9.117 1.00 90.12 90 CYS A CA 1
ATOM 727 C C . CYS A 1 90 ? -0.324 -0.290 -8.397 1.00 90.12 90 CYS A C 1
ATOM 729 O O . CYS A 1 90 ? -0.950 -0.188 -7.351 1.00 90.12 90 CYS A O 1
ATOM 731 N N . THR A 1 91 ? 0.290 0.746 -8.973 1.00 92.12 91 THR A N 1
ATOM 732 C CA . THR A 1 91 ? 0.322 2.101 -8.411 1.00 92.12 91 THR A CA 1
ATOM 733 C C . THR A 1 91 ? -1.077 2.707 -8.344 1.00 92.12 91 THR A C 1
ATOM 735 O O . THR A 1 91 ? -1.510 3.107 -7.264 1.00 92.12 91 THR A O 1
ATOM 738 N N . GLU A 1 92 ? -1.829 2.706 -9.449 1.00 91.06 92 GLU A N 1
ATOM 739 C CA . GLU A 1 92 ? -3.189 3.259 -9.468 1.00 91.06 92 GLU A CA 1
ATOM 740 C C . GLU A 1 92 ? -4.154 2.448 -8.609 1.00 91.06 92 GLU A C 1
ATOM 742 O O . GLU A 1 92 ? -5.013 3.017 -7.934 1.00 91.06 92 GLU A O 1
ATOM 747 N N . TRP A 1 93 ? -4.005 1.122 -8.605 1.00 91.88 93 TRP A N 1
ATOM 748 C CA . TRP A 1 93 ? -4.810 0.264 -7.748 1.00 91.88 93 TRP A CA 1
ATOM 749 C C . TRP A 1 93 ? -4.561 0.543 -6.261 1.00 91.88 93 TRP A C 1
ATOM 751 O O . TRP A 1 93 ? -5.514 0.789 -5.522 1.00 91.88 93 TRP A O 1
ATOM 761 N N . VAL A 1 94 ? -3.298 0.550 -5.821 1.00 94.81 94 VAL A N 1
ATOM 762 C CA . VAL A 1 94 ? -2.930 0.827 -4.425 1.00 94.81 94 VAL A CA 1
ATOM 763 C C . VAL A 1 94 ? -3.387 2.218 -4.003 1.00 94.81 94 VAL A C 1
ATOM 765 O O . VAL A 1 94 ? -3.994 2.350 -2.940 1.00 94.81 94 VAL A O 1
ATOM 768 N N . TRP A 1 95 ? -3.174 3.236 -4.840 1.00 95.06 95 TRP A N 1
ATOM 769 C CA . TRP A 1 95 ? -3.684 4.583 -4.583 1.00 95.06 95 TRP A CA 1
ATOM 770 C C . TRP A 1 95 ? -5.205 4.577 -4.384 1.00 95.06 95 TRP A C 1
ATOM 772 O O . TRP A 1 95 ? -5.701 5.104 -3.388 1.00 95.06 95 TRP A O 1
ATOM 782 N N . GLY A 1 96 ? -5.939 3.911 -5.277 1.00 93.50 96 GLY A N 1
ATOM 783 C CA . GLY A 1 96 ? -7.392 3.799 -5.209 1.00 93.50 96 GLY A CA 1
ATOM 784 C C . GLY A 1 96 ? -7.896 3.110 -3.940 1.00 93.50 96 GLY A C 1
ATOM 785 O O . GLY A 1 96 ? -8.855 3.570 -3.322 1.00 93.50 96 GLY A O 1
ATOM 786 N N . VAL A 1 97 ? -7.241 2.024 -3.521 1.00 95.50 97 VAL A N 1
ATOM 787 C CA . VAL A 1 97 ? -7.588 1.302 -2.289 1.00 95.50 97 VAL A CA 1
ATOM 788 C C . VAL A 1 97 ? -7.336 2.164 -1.051 1.00 95.50 97 VAL A C 1
ATOM 790 O O . VAL A 1 97 ? -8.182 2.207 -0.158 1.00 95.50 97 VAL A O 1
ATOM 793 N N . ILE A 1 98 ? -6.202 2.866 -0.985 1.00 97.12 98 ILE A N 1
ATOM 794 C CA . ILE A 1 98 ? -5.901 3.762 0.139 1.00 97.12 98 ILE A CA 1
ATOM 795 C C . ILE A 1 98 ? -6.903 4.917 0.184 1.00 97.12 98 ILE A C 1
ATOM 797 O O . ILE A 1 98 ? -7.500 5.148 1.234 1.00 97.12 98 ILE A O 1
ATOM 801 N N . TRP A 1 99 ? -7.160 5.574 -0.951 1.00 95.56 99 TRP A N 1
ATOM 802 C CA . TRP A 1 99 ? -8.180 6.617 -1.057 1.00 95.56 99 TRP A CA 1
ATOM 803 C C . TRP A 1 99 ? -9.543 6.120 -0.554 1.00 95.56 99 TRP A C 1
ATOM 805 O O . TRP A 1 99 ? -10.174 6.776 0.272 1.00 95.56 99 TRP A O 1
ATOM 815 N N . TRP A 1 100 ? -9.956 4.915 -0.956 1.00 95.56 100 TRP A N 1
ATOM 816 C CA . TRP A 1 100 ? -11.212 4.314 -0.511 1.00 95.56 100 TRP A CA 1
ATOM 817 C C . TRP A 1 100 ? -11.283 4.115 1.009 1.00 95.56 100 TRP A C 1
ATOM 819 O O . TRP A 1 100 ? -12.271 4.500 1.634 1.00 95.56 100 TRP A O 1
ATOM 829 N N . TYR A 1 101 ? -10.235 3.577 1.643 1.00 97.19 101 TYR A N 1
ATOM 830 C CA . TYR A 1 101 ? -10.219 3.435 3.105 1.00 97.19 101 TYR A CA 1
ATOM 831 C C . TYR A 1 101 ? -10.172 4.777 3.835 1.00 97.19 101 TYR A C 1
ATOM 833 O O . TYR A 1 101 ? -10.662 4.868 4.965 1.00 97.19 101 TYR A O 1
ATOM 841 N N . THR A 1 102 ? -9.619 5.821 3.221 1.00 95.75 102 THR A N 1
ATOM 842 C CA . THR A 1 102 ? -9.724 7.178 3.754 1.00 95.75 102 THR A CA 1
ATOM 843 C C . THR A 1 102 ? -11.162 7.695 3.688 1.00 95.75 102 THR A C 1
ATOM 845 O O . THR A 1 102 ? -11.648 8.236 4.681 1.00 95.75 102 THR A O 1
ATOM 848 N N . GLU A 1 103 ? -11.870 7.491 2.574 1.00 94.81 103 GLU A N 1
ATOM 849 C CA . GLU A 1 103 ? -13.276 7.897 2.418 1.00 94.81 103 GLU A CA 1
ATOM 850 C C . GLU A 1 103 ? -14.216 7.130 3.359 1.00 94.81 103 GLU A C 1
ATOM 852 O O . GLU A 1 103 ? -15.133 7.712 3.937 1.00 94.81 103 GLU A O 1
ATOM 857 N N . LEU A 1 104 ? -13.933 5.850 3.622 1.00 94.81 104 LEU A N 1
ATOM 858 C CA . LEU A 1 104 ? -14.610 5.067 4.664 1.00 94.81 104 LEU A CA 1
ATOM 859 C C . LEU A 1 104 ? -14.268 5.526 6.094 1.00 94.81 104 LEU A C 1
ATOM 861 O O . LEU A 1 104 ? -14.781 4.970 7.065 1.00 94.81 104 LEU A O 1
ATOM 865 N N . GLY A 1 105 ? -13.371 6.502 6.253 1.00 95.81 105 GLY A N 1
ATOM 866 C CA . GLY A 1 105 ? -12.912 6.990 7.549 1.00 95.81 105 GLY A CA 1
ATOM 867 C C . GLY A 1 105 ? -12.109 5.957 8.337 1.00 95.81 105 GLY A C 1
ATOM 868 O O . GLY A 1 105 ? -12.013 6.086 9.557 1.00 95.81 105 GLY A O 1
ATOM 869 N N . CYS A 1 106 ? -11.552 4.940 7.671 1.00 96.56 106 CYS A N 1
ATOM 870 C CA . CYS A 1 106 ? -10.799 3.863 8.309 1.00 96.56 106 CYS A CA 1
ATOM 871 C C . CYS A 1 106 ? -9.349 4.236 8.618 1.00 96.56 106 CYS A C 1
ATOM 873 O O . CYS A 1 106 ? -8.768 3.717 9.572 1.00 96.56 106 CYS A O 1
ATOM 875 N N . ILE A 1 107 ? -8.776 5.140 7.830 1.00 96.81 107 ILE A N 1
ATOM 876 C CA . ILE A 1 107 ? -7.413 5.649 7.983 1.00 96.81 107 ILE A CA 1
ATOM 877 C C . ILE A 1 107 ? -7.401 7.176 7.864 1.00 96.81 107 ILE A C 1
ATOM 879 O O . ILE A 1 107 ? -8.333 7.783 7.334 1.00 96.81 107 ILE A O 1
ATOM 883 N N . GLU A 1 108 ? -6.345 7.801 8.379 1.00 93.62 108 GLU A N 1
ATOM 884 C CA . GLU A 1 108 ? -6.103 9.236 8.205 1.00 93.62 108 GLU A CA 1
ATOM 885 C C . GLU A 1 108 ? -5.719 9.584 6.758 1.00 93.62 108 GLU A C 1
ATOM 887 O O . GLU A 1 108 ? -5.267 8.735 5.992 1.00 93.62 108 GLU A O 1
ATOM 892 N N . LYS A 1 109 ? -5.846 10.870 6.404 1.00 94.25 109 LYS A N 1
ATOM 893 C CA . LYS A 1 109 ? -5.357 11.433 5.126 1.00 94.25 109 LYS A CA 1
ATOM 894 C C . LYS A 1 109 ? -3.832 11.570 5.057 1.00 94.25 109 LYS A C 1
ATOM 896 O O . LYS A 1 109 ? -3.314 11.990 4.031 1.00 94.25 109 LYS A O 1
ATOM 901 N N . LEU A 1 110 ? -3.137 11.274 6.150 1.00 97.00 110 LEU A N 1
ATOM 902 C CA . LEU A 1 110 ? -1.694 11.401 6.284 1.00 97.00 110 LEU A CA 1
ATOM 903 C C . LEU A 1 110 ? -1.121 10.030 6.644 1.00 97.00 110 LEU A C 1
ATOM 905 O O . LEU A 1 110 ? -1.621 9.374 7.564 1.00 97.00 110 LEU A O 1
ATOM 909 N N . SER A 1 111 ? -0.085 9.600 5.928 1.00 97.19 111 SER A N 1
ATOM 910 C CA . SER A 1 111 ? 0.659 8.391 6.277 1.00 97.19 111 SER A CA 1
ATOM 911 C C . SER A 1 111 ? 1.432 8.579 7.588 1.00 97.19 111 SER A C 1
ATOM 913 O O . SER A 1 111 ? 1.596 9.695 8.091 1.00 97.19 111 SER A O 1
ATOM 915 N N . THR A 1 112 ? 1.962 7.492 8.147 1.00 95.81 112 THR A N 1
ATOM 916 C CA . THR A 1 112 ? 2.837 7.554 9.330 1.00 95.81 112 THR A CA 1
ATOM 917 C C . THR A 1 112 ? 4.135 8.311 9.073 1.00 95.81 112 THR A C 1
ATOM 919 O O . THR A 1 112 ? 4.728 8.823 10.020 1.00 95.81 112 THR A O 1
ATOM 922 N N . ASP A 1 113 ? 4.548 8.400 7.809 1.00 93.44 113 ASP A N 1
ATOM 923 C CA . ASP A 1 113 ? 5.772 9.077 7.376 1.00 93.44 113 ASP A CA 1
ATOM 924 C C . ASP A 1 113 ? 5.501 10.526 6.939 1.00 93.44 113 ASP A C 1
ATOM 926 O O . ASP A 1 113 ? 6.400 11.209 6.457 1.00 93.44 113 ASP A O 1
ATOM 930 N N . GLY A 1 114 ? 4.266 11.010 7.114 1.00 95.94 114 GLY A N 1
ATOM 931 C CA . GLY A 1 114 ? 3.888 12.384 6.795 1.00 95.94 114 GLY A CA 1
ATOM 932 C C . GLY A 1 114 ? 3.547 12.632 5.326 1.00 95.94 114 GLY A C 1
ATOM 933 O O . GLY A 1 114 ? 3.495 13.789 4.927 1.00 95.94 114 GLY A O 1
ATOM 934 N N . ILE A 1 115 ? 3.293 11.585 4.534 1.00 97.12 115 ILE A N 1
ATOM 935 C CA . ILE A 1 115 ? 2.869 11.723 3.132 1.00 97.12 115 ILE A CA 1
ATOM 936 C C . ILE A 1 115 ? 1.365 11.996 3.100 1.00 97.12 115 ILE A C 1
ATOM 938 O O . ILE A 1 115 ? 0.595 11.158 3.593 1.00 97.12 115 ILE A O 1
ATOM 942 N N . PRO A 1 116 ? 0.919 13.136 2.557 1.00 96.88 116 PRO A N 1
ATOM 943 C CA . PRO A 1 116 ? -0.496 13.435 2.453 1.00 96.88 116 PRO A CA 1
ATOM 944 C C . PRO A 1 116 ? -1.122 12.691 1.258 1.00 96.88 116 PRO A C 1
ATOM 946 O O . PRO A 1 116 ? -0.453 12.318 0.294 1.00 96.88 116 PRO A O 1
ATOM 949 N N . LEU A 1 117 ? -2.423 12.406 1.343 1.00 93.81 117 LEU A N 1
ATOM 950 C CA . LEU A 1 117 ? -3.137 11.573 0.365 1.00 93.81 117 LEU A CA 1
ATOM 951 C C . LEU A 1 117 ? -3.114 12.140 -1.066 1.00 93.81 117 LEU A C 1
ATOM 953 O O . LEU A 1 117 ? -3.142 11.373 -2.027 1.00 93.81 117 LEU A O 1
ATOM 957 N N . ASP A 1 118 ? -3.083 13.461 -1.211 1.00 94.69 118 ASP A N 1
ATOM 958 C CA . ASP A 1 118 ? -2.985 14.164 -2.492 1.00 94.69 118 ASP A CA 1
ATOM 959 C C . ASP A 1 118 ? -1.626 13.974 -3.178 1.00 94.69 118 ASP A C 1
ATOM 961 O O . ASP A 1 118 ? -1.580 13.930 -4.404 1.00 94.69 118 ASP A O 1
ATOM 965 N N . GLU A 1 119 ? -0.555 13.759 -2.414 1.00 96.69 119 GLU A N 1
ATOM 966 C CA . GLU A 1 119 ? 0.792 13.473 -2.932 1.00 96.69 119 GLU A CA 1
ATOM 967 C C . GLU A 1 119 ? 1.068 11.964 -3.078 1.00 96.69 119 GLU A C 1
ATOM 969 O O . GLU A 1 119 ? 2.065 11.554 -3.673 1.00 96.69 119 GLU A O 1
ATOM 974 N N . LEU A 1 120 ? 0.179 11.101 -2.568 1.00 97.00 120 LEU A N 1
ATOM 975 C CA . LEU A 1 120 ? 0.418 9.656 -2.490 1.00 97.00 120 LEU A CA 1
ATOM 976 C C . LEU A 1 120 ? 0.671 9.005 -3.857 1.00 97.00 120 LEU A C 1
ATOM 978 O O . LEU A 1 120 ? 1.498 8.101 -3.954 1.00 97.00 120 LEU A O 1
ATOM 982 N N . SER A 1 121 ? -0.046 9.423 -4.903 1.00 95.19 121 SER A N 1
ATOM 983 C CA . SER A 1 121 ? 0.126 8.847 -6.245 1.00 95.19 121 SER A CA 1
ATOM 984 C C . SER A 1 121 ? 1.540 9.089 -6.778 1.00 95.19 121 SER A C 1
ATOM 986 O O . SER A 1 121 ? 2.186 8.160 -7.270 1.00 95.19 121 SER A O 1
ATOM 988 N N . ASP A 1 122 ? 2.030 10.321 -6.637 1.00 95.75 122 ASP A N 1
ATOM 989 C CA . ASP A 1 122 ? 3.363 10.714 -7.091 1.00 95.75 122 ASP A CA 1
ATOM 990 C C . ASP A 1 122 ? 4.441 10.007 -6.267 1.00 95.75 122 ASP A C 1
ATOM 992 O O . ASP A 1 122 ? 5.408 9.485 -6.821 1.00 95.75 122 ASP A O 1
ATOM 996 N N . GLU A 1 123 ? 4.230 9.882 -4.957 1.00 97.75 123 GLU A N 1
ATOM 997 C CA . GLU A 1 123 ? 5.162 9.208 -4.057 1.00 97.75 123 GLU A CA 1
ATOM 998 C C . GLU A 1 123 ? 5.265 7.697 -4.340 1.00 97.75 123 GLU A C 1
ATOM 1000 O O . GLU A 1 123 ? 6.365 7.133 -4.369 1.00 97.75 123 GLU A O 1
ATOM 1005 N N . LEU A 1 124 ? 4.140 7.026 -4.621 1.00 97.00 124 LEU A N 1
ATOM 1006 C CA . LEU A 1 124 ? 4.127 5.619 -5.040 1.00 97.00 124 LEU A CA 1
ATOM 1007 C C . LEU A 1 124 ? 4.901 5.422 -6.351 1.00 97.00 124 LEU A C 1
ATOM 1009 O O . LEU A 1 124 ? 5.693 4.478 -6.463 1.00 97.00 124 LEU A O 1
ATOM 1013 N N . LEU A 1 125 ? 4.698 6.303 -7.335 1.00 95.06 125 LEU A N 1
ATOM 1014 C CA . LEU A 1 125 ? 5.385 6.248 -8.625 1.00 95.06 125 LEU A CA 1
ATOM 1015 C C . LEU A 1 125 ? 6.886 6.533 -8.481 1.00 95.06 125 LEU A C 1
ATOM 1017 O O . LEU A 1 125 ? 7.715 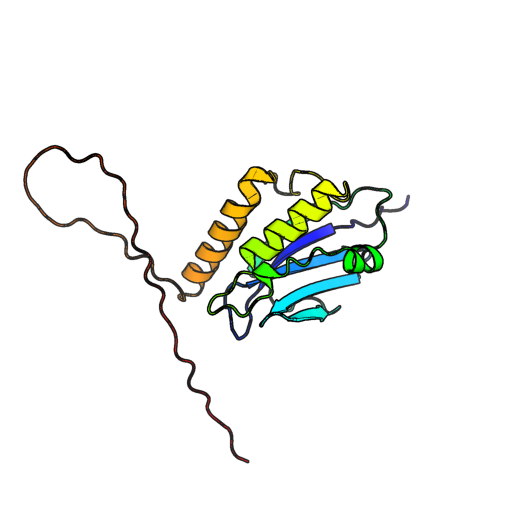5.826 -9.063 1.00 95.06 125 LEU A O 1
ATOM 1021 N N . GLN A 1 126 ? 7.252 7.533 -7.681 1.00 95.56 126 GLN A N 1
ATOM 1022 C CA . GLN A 1 126 ? 8.639 7.916 -7.447 1.00 95.56 126 GLN A CA 1
ATOM 1023 C C . GLN A 1 126 ? 9.417 6.783 -6.770 1.00 95.56 126 GLN A C 1
ATOM 1025 O O . GLN A 1 126 ? 10.498 6.412 -7.233 1.00 95.56 126 GLN A O 1
ATOM 1030 N N . ARG A 1 127 ? 8.862 6.178 -5.715 1.00 96.50 127 ARG A N 1
ATOM 1031 C CA . ARG A 1 127 ? 9.478 5.039 -5.013 1.00 96.50 127 ARG A CA 1
ATOM 1032 C C . ARG A 1 127 ? 9.566 3.794 -5.892 1.00 96.50 127 ARG A C 1
ATOM 1034 O O . ARG A 1 127 ? 10.603 3.131 -5.903 1.00 96.50 127 ARG A O 1
ATOM 1041 N N . GLN A 1 128 ? 8.533 3.513 -6.688 1.00 94.81 128 GLN A N 1
ATOM 1042 C CA . GLN A 1 128 ? 8.564 2.436 -7.681 1.00 94.81 128 GLN A CA 1
ATOM 1043 C C . GLN A 1 128 ? 9.698 2.640 -8.694 1.00 94.81 128 GLN A C 1
ATOM 1045 O O . GLN A 1 128 ? 10.492 1.730 -8.932 1.00 94.81 128 GLN A O 1
ATOM 1050 N N . THR A 1 129 ? 9.808 3.846 -9.250 1.00 92.25 129 THR A N 1
ATOM 1051 C CA . THR A 1 129 ? 10.847 4.210 -10.222 1.00 92.25 129 THR A CA 1
ATOM 1052 C C . THR A 1 129 ? 12.240 4.084 -9.610 1.00 92.25 129 THR A C 1
ATOM 1054 O O . THR A 1 129 ? 13.119 3.455 -10.198 1.00 92.25 129 THR A O 1
ATOM 1057 N N . ASN A 1 130 ? 12.434 4.593 -8.392 1.00 93.94 130 ASN A N 1
ATOM 1058 C CA . ASN A 1 130 ? 13.698 4.487 -7.663 1.00 93.94 130 ASN A CA 1
ATOM 1059 C C . ASN A 1 130 ? 14.115 3.024 -7.452 1.00 93.94 130 ASN A C 1
ATOM 1061 O O . ASN A 1 130 ? 15.281 2.681 -7.647 1.00 93.94 130 ASN A O 1
ATOM 1065 N N . ALA A 1 131 ? 13.173 2.142 -7.107 1.00 92.75 131 ALA A N 1
ATOM 1066 C CA . ALA A 1 131 ? 13.447 0.716 -6.950 1.00 92.75 131 ALA A CA 1
ATOM 1067 C C . ALA A 1 131 ? 13.827 0.036 -8.279 1.00 92.75 131 ALA A C 1
ATOM 1069 O O . ALA A 1 131 ? 14.714 -0.824 -8.312 1.00 92.75 131 ALA A O 1
ATOM 1070 N N . LEU A 1 132 ? 13.202 0.430 -9.393 1.00 90.38 132 LEU A N 1
ATOM 1071 C CA . LEU A 1 132 ? 13.555 -0.073 -10.724 1.00 90.38 132 LEU A CA 1
ATOM 1072 C C . LEU A 1 132 ? 14.954 0.383 -11.160 1.00 90.38 132 LEU A C 1
ATOM 1074 O O . LEU A 1 132 ? 15.709 -0.425 -11.699 1.00 90.38 132 LEU A O 1
ATOM 1078 N N . ILE A 1 133 ? 15.334 1.630 -10.869 1.00 88.75 133 ILE A N 1
ATOM 1079 C CA . ILE A 1 133 ? 16.690 2.142 -11.124 1.00 88.75 133 ILE A CA 1
ATOM 1080 C C . ILE A 1 133 ? 17.710 1.386 -10.268 1.00 88.75 133 ILE A C 1
ATOM 1082 O O . ILE A 1 133 ? 18.692 0.860 -10.786 1.00 88.75 133 ILE A O 1
ATOM 1086 N N . ALA A 1 134 ? 17.457 1.262 -8.963 1.00 88.19 134 ALA A N 1
ATOM 1087 C CA . ALA A 1 134 ? 18.368 0.593 -8.033 1.00 88.19 134 ALA A CA 1
ATOM 1088 C C . ALA A 1 134 ? 18.574 -0.898 -8.357 1.00 88.19 134 ALA A C 1
ATOM 1090 O O . ALA A 1 134 ? 19.628 -1.459 -8.065 1.00 88.19 134 ALA A O 1
ATOM 1091 N N . SER A 1 135 ? 17.580 -1.546 -8.971 1.00 84.25 135 SER A N 1
ATOM 1092 C CA . SER A 1 135 ? 17.678 -2.935 -9.436 1.00 84.25 135 SER A CA 1
ATOM 1093 C C . SER A 1 135 ? 18.300 -3.083 -10.831 1.00 84.25 135 SER A C 1
ATOM 1095 O O . SER A 1 135 ? 18.479 -4.212 -11.289 1.00 84.25 135 SER A O 1
ATOM 1097 N N . GLY A 1 136 ? 18.637 -1.978 -11.509 1.00 81.94 136 GLY A N 1
ATOM 1098 C CA . GLY A 1 136 ? 19.160 -1.978 -12.877 1.00 81.94 136 GLY A CA 1
ATOM 1099 C C . GLY A 1 136 ? 18.123 -2.365 -13.937 1.00 81.94 136 GLY A C 1
ATOM 1100 O O . GLY A 1 136 ? 18.492 -2.750 -15.044 1.00 81.94 136 GLY A O 1
ATOM 1101 N N . CYS A 1 137 ? 16.829 -2.310 -13.604 1.00 77.25 137 CYS A N 1
ATOM 1102 C CA . CYS A 1 137 ? 15.732 -2.550 -14.549 1.00 77.25 137 CYS A CA 1
ATOM 1103 C C . CYS A 1 137 ? 15.374 -1.292 -15.354 1.00 77.25 137 CYS A C 1
ATOM 1105 O O . CYS A 1 137 ? 14.726 -1.387 -16.397 1.00 77.25 137 CYS A O 1
ATOM 1107 N N . LEU A 1 138 ? 15.792 -0.123 -14.866 1.00 74.38 138 LEU A N 1
ATOM 1108 C CA . LEU A 1 138 ? 15.626 1.165 -15.520 1.00 74.38 138 LEU A CA 1
ATOM 1109 C C . LEU A 1 138 ? 16.974 1.885 -15.547 1.00 74.38 138 LEU A C 1
ATOM 1111 O O . LEU A 1 138 ? 17.593 2.070 -14.501 1.00 74.38 138 LEU A O 1
ATOM 1115 N N . GLU A 1 139 ? 17.408 2.315 -16.726 1.00 67.19 139 GLU A N 1
ATOM 1116 C CA . GLU A 1 139 ? 18.519 3.254 -16.855 1.00 67.19 139 GLU A CA 1
ATOM 1117 C C . GLU A 1 139 ? 17.939 4.629 -17.183 1.00 67.19 139 GLU A C 1
ATOM 1119 O O . GLU A 1 139 ? 17.134 4.784 -18.104 1.00 67.19 139 GLU A O 1
ATOM 1124 N N . VAL A 1 140 ? 18.320 5.627 -16.390 1.00 64.19 140 VAL A N 1
ATOM 1125 C CA . VAL A 1 140 ? 18.048 7.027 -16.709 1.00 64.19 140 VAL A CA 1
ATOM 1126 C C . VAL A 1 140 ? 19.263 7.518 -17.479 1.00 64.19 140 VAL A C 1
ATOM 1128 O O . VAL A 1 140 ? 20.332 7.698 -16.894 1.00 64.19 140 VAL A O 1
ATOM 1131 N N . GLU A 1 141 ? 19.124 7.686 -18.792 1.00 54.44 141 GLU A N 1
ATOM 1132 C CA . GLU A 1 141 ? 20.128 8.398 -19.576 1.00 54.44 141 GLU A CA 1
ATOM 1133 C C . GLU A 1 141 ? 20.083 9.862 -19.112 1.00 54.44 141 GLU A C 1
ATOM 1135 O O . GLU A 1 141 ? 19.101 10.576 -19.313 1.00 54.44 141 GLU A O 1
ATOM 1140 N N . ALA A 1 142 ? 21.114 10.297 -18.386 1.00 49.69 142 ALA A N 1
ATOM 1141 C CA . ALA A 1 142 ? 21.317 11.716 -18.157 1.00 49.69 142 ALA A CA 1
ATOM 1142 C C . ALA A 1 142 ? 21.785 12.303 -19.488 1.00 49.69 142 ALA A C 1
ATOM 1144 O O . ALA A 1 142 ? 22.874 11.954 -19.949 1.00 49.69 142 ALA A O 1
ATOM 1145 N N . ASP A 1 143 ? 20.984 13.176 -20.096 1.00 45.12 143 ASP A N 1
ATOM 1146 C CA . ASP A 1 143 ? 21.421 13.984 -21.229 1.00 45.12 143 ASP A CA 1
ATOM 1147 C C . ASP A 1 143 ? 22.572 14.885 -20.763 1.00 45.12 143 ASP A C 1
ATOM 1149 O O . ASP A 1 143 ? 22.398 16.032 -20.352 1.00 45.12 143 ASP A O 1
ATOM 1153 N N . THR A 1 144 ? 23.798 14.368 -20.802 1.00 41.84 144 THR A N 1
ATOM 1154 C CA . THR A 1 144 ? 24.984 15.212 -20.796 1.00 41.84 144 THR A CA 1
ATOM 1155 C C . THR A 1 144 ? 24.999 15.932 -22.132 1.00 41.84 144 THR A C 1
ATOM 1157 O O . THR A 1 144 ? 25.553 15.431 -23.110 1.00 41.84 144 THR A O 1
ATOM 1160 N N . ALA A 1 145 ? 24.367 17.104 -22.167 1.00 43.91 145 ALA A N 1
ATOM 1161 C CA . ALA A 1 145 ? 24.470 18.069 -23.245 1.00 43.91 145 ALA A CA 1
ATOM 1162 C C . ALA A 1 145 ? 25.943 18.473 -23.418 1.00 43.91 145 ALA A C 1
ATOM 1164 O O . ALA A 1 145 ? 26.428 19.446 -22.841 1.00 43.91 145 ALA A O 1
ATOM 1165 N N . MET A 1 146 ? 26.680 17.697 -24.209 1.00 44.59 146 MET A N 1
ATOM 1166 C CA . MET A 1 146 ? 27.966 18.091 -24.754 1.00 44.59 146 MET A CA 1
ATOM 1167 C C . MET A 1 146 ? 27.787 18.446 -26.226 1.00 44.59 146 MET A C 1
ATOM 1169 O O . MET A 1 146 ? 28.326 17.780 -27.099 1.00 44.59 146 MET A O 1
ATOM 1173 N N . GLU A 1 147 ? 27.090 19.548 -26.498 1.00 39.22 147 GLU A N 1
ATOM 1174 C CA . GLU A 1 147 ? 27.250 20.265 -27.760 1.00 39.22 147 GLU A CA 1
ATOM 1175 C C . GLU A 1 147 ? 27.532 21.744 -27.495 1.00 39.22 147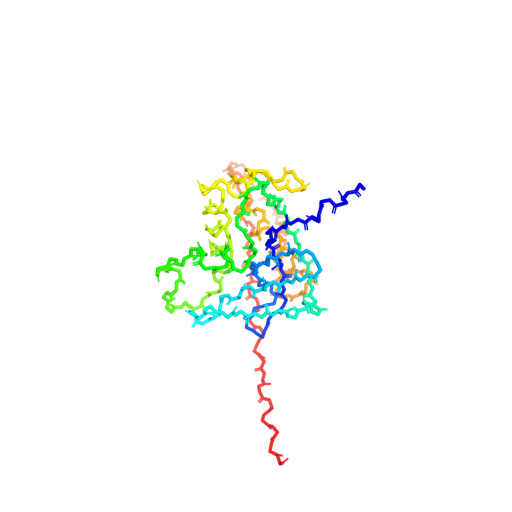 GLU A C 1
ATOM 1177 O O . GLU A 1 147 ? 26.678 22.564 -27.162 1.00 39.22 147 GLU A O 1
ATOM 1182 N N . ARG A 1 148 ? 28.815 22.088 -27.656 1.00 43.25 148 ARG A N 1
ATOM 1183 C CA . ARG A 1 148 ? 29.239 23.447 -27.981 1.00 43.25 148 ARG A CA 1
ATOM 1184 C C . ARG A 1 148 ? 28.458 23.888 -29.222 1.00 43.25 148 ARG A C 1
ATOM 1186 O O . ARG A 1 148 ? 28.750 23.394 -30.302 1.00 43.25 148 ARG A O 1
ATOM 1193 N N . SER A 1 149 ? 27.577 24.878 -29.098 1.00 41.78 149 SER A N 1
ATOM 1194 C CA . SER A 1 149 ? 27.758 26.241 -29.638 1.00 41.78 149 SER A CA 1
ATOM 1195 C C . SER A 1 149 ? 26.435 26.964 -29.959 1.00 41.78 149 SER A C 1
ATOM 1197 O O . SER A 1 149 ? 25.641 26.499 -30.757 1.00 41.78 149 SER A O 1
ATOM 1199 N N . ARG A 1 150 ? 26.291 28.163 -29.363 1.00 44.44 150 ARG A N 1
ATOM 1200 C CA . ARG A 1 150 ? 25.583 29.371 -29.850 1.00 44.44 150 ARG A CA 1
ATOM 1201 C C . ARG A 1 150 ? 24.167 29.216 -30.438 1.00 44.44 150 ARG A C 1
ATOM 1203 O O . ARG A 1 150 ? 24.023 29.041 -31.640 1.00 44.44 150 ARG A O 1
ATOM 1210 N N . ASN A 1 151 ? 23.142 29.528 -29.646 1.00 36.22 151 ASN A N 1
ATOM 1211 C CA . ASN A 1 151 ? 22.471 30.843 -29.575 1.00 36.22 151 ASN A CA 1
ATOM 1212 C C . ASN A 1 151 ? 21.058 30.685 -28.979 1.00 36.22 151 ASN A C 1
ATOM 1214 O O . ASN A 1 151 ? 20.310 29.811 -29.388 1.00 36.22 151 ASN A O 1
ATOM 1218 N N . GLU A 1 152 ? 20.797 31.548 -27.998 1.00 47.66 152 GLU A N 1
ATOM 1219 C CA . GLU A 1 152 ? 19.546 32.099 -27.452 1.00 47.66 152 GLU A CA 1
ATOM 1220 C C . GLU A 1 152 ? 18.166 31.484 -27.777 1.00 47.66 152 GLU A C 1
ATOM 1222 O O . GLU A 1 152 ? 17.789 31.290 -28.927 1.00 47.66 152 GLU A O 1
ATOM 1227 N N . GLU A 1 153 ? 17.395 31.381 -26.682 1.00 50.53 153 GLU A N 1
ATOM 1228 C CA . GLU A 1 153 ? 15.934 31.254 -26.563 1.00 50.53 153 GLU A CA 1
ATOM 1229 C C . GLU A 1 153 ? 15.311 29.883 -26.852 1.00 50.53 153 GLU A C 1
ATOM 1231 O O . GLU A 1 153 ? 14.689 29.661 -27.884 1.00 50.53 153 GLU A O 1
ATOM 1236 N N . ASP A 1 154 ? 15.343 29.004 -25.845 1.00 42.75 154 ASP A N 1
ATOM 1237 C CA . ASP A 1 154 ? 14.208 28.110 -25.609 1.00 42.75 154 ASP A CA 1
ATOM 1238 C C . ASP A 1 154 ? 14.038 27.847 -24.106 1.00 42.75 154 ASP A C 1
ATOM 1240 O O . ASP A 1 154 ? 15.012 27.644 -23.374 1.00 42.75 154 ASP A O 1
ATOM 1244 N N . ASN A 1 155 ? 12.798 27.931 -23.625 1.00 44.25 155 ASN A N 1
ATOM 1245 C CA . ASN A 1 155 ? 12.434 27.768 -22.220 1.00 44.25 155 ASN A CA 1
ATOM 1246 C C . ASN A 1 155 ? 12.656 26.307 -21.820 1.00 44.25 155 ASN A C 1
ATOM 1248 O O . ASN A 1 155 ? 11.780 25.466 -22.006 1.00 44.25 155 ASN A O 1
ATOM 1252 N N . GLY A 1 156 ? 13.846 26.027 -21.284 1.00 41.66 156 GLY A N 1
ATOM 1253 C CA . GLY A 1 156 ? 14.324 24.696 -20.928 1.00 41.66 156 GLY A CA 1
ATOM 1254 C C . GLY A 1 156 ? 13.395 23.954 -19.974 1.00 41.66 156 GLY A C 1
ATOM 1255 O O . GLY A 1 156 ? 13.513 24.059 -18.754 1.00 41.66 156 GLY A O 1
ATOM 1256 N N . GLN A 1 157 ? 12.506 23.152 -20.544 1.00 42.97 157 GLN A N 1
ATOM 1257 C CA . GLN A 1 157 ? 11.897 22.029 -19.860 1.00 42.97 157 GLN A CA 1
ATOM 1258 C C . GLN A 1 157 ? 12.862 20.855 -20.048 1.00 42.97 157 GLN A C 1
ATOM 1260 O O . GLN A 1 157 ? 13.056 20.371 -21.159 1.00 42.97 157 GLN A O 1
ATOM 1265 N N . GLU A 1 158 ? 13.544 20.461 -18.973 1.00 41.38 158 GLU A N 1
ATOM 1266 C CA . GLU A 1 158 ? 14.461 19.318 -18.962 1.00 41.38 158 GLU A CA 1
ATOM 1267 C C . GLU A 1 158 ? 13.637 18.038 -19.198 1.00 41.38 158 GLU A C 1
ATOM 1269 O O . GLU A 1 158 ? 13.048 17.474 -18.275 1.00 41.38 158 GLU A O 1
ATOM 1274 N N . VAL A 1 159 ? 13.513 17.611 -20.458 1.00 41.00 159 VAL A N 1
ATOM 1275 C CA . VAL A 1 159 ? 12.796 16.383 -20.819 1.00 41.00 159 VAL A CA 1
ATOM 1276 C C . VAL A 1 159 ? 13.724 15.202 -20.559 1.00 41.00 159 VAL A C 1
ATOM 1278 O O . VAL A 1 159 ? 14.506 14.807 -21.416 1.00 41.00 159 VAL A O 1
ATOM 1281 N N . ARG A 1 160 ? 13.648 14.626 -19.357 1.00 41.28 160 ARG A N 1
ATOM 1282 C CA . ARG A 1 160 ? 14.353 13.377 -19.039 1.00 41.28 160 ARG A CA 1
ATOM 1283 C C . ARG A 1 160 ? 13.697 12.223 -19.791 1.00 41.28 160 ARG A C 1
ATOM 1285 O O . ARG A 1 160 ? 12.561 11.856 -19.495 1.00 41.28 160 ARG A O 1
ATOM 1292 N N . SER A 1 161 ? 14.408 11.648 -20.754 1.00 43.25 161 SER A N 1
ATOM 1293 C CA . SER A 1 161 ? 13.946 10.458 -21.471 1.00 43.25 161 SER A CA 1
ATOM 1294 C C . SER A 1 161 ? 14.228 9.202 -20.643 1.00 43.25 161 SER A C 1
ATOM 1296 O O . SER A 1 161 ? 15.363 8.933 -20.260 1.00 43.25 161 SER A O 1
ATOM 1298 N N . ILE A 1 162 ? 13.185 8.425 -20.343 1.00 41.94 162 ILE A N 1
ATOM 1299 C CA . ILE A 1 162 ? 13.288 7.162 -19.601 1.00 41.94 162 ILE A CA 1
ATOM 1300 C C . ILE A 1 162 ? 13.249 6.005 -20.601 1.00 41.94 162 ILE A C 1
ATOM 1302 O O . ILE A 1 162 ? 12.267 5.843 -21.328 1.00 41.94 162 ILE A O 1
ATOM 1306 N N . LYS A 1 163 ? 14.289 5.166 -20.619 1.00 40.97 163 LYS A N 1
ATOM 1307 C CA . LYS A 1 163 ? 14.355 3.982 -21.482 1.00 40.97 163 LYS A CA 1
ATOM 1308 C C . LYS A 1 163 ? 14.083 2.723 -20.661 1.00 40.97 163 LYS A C 1
ATOM 1310 O O . LYS A 1 163 ? 14.862 2.345 -19.790 1.00 40.97 163 LYS A O 1
ATOM 1315 N N . VAL A 1 164 ? 12.954 2.067 -20.930 1.00 43.69 164 VAL A N 1
ATOM 1316 C CA . VAL A 1 164 ? 12.585 0.806 -20.268 1.00 43.69 164 VAL A CA 1
ATOM 1317 C C . VAL A 1 164 ? 13.343 -0.347 -20.924 1.00 43.69 164 VAL A C 1
ATOM 1319 O O . VAL A 1 164 ? 13.155 -0.630 -22.106 1.00 43.69 164 VAL A O 1
ATOM 1322 N N . MET A 1 165 ? 14.181 -1.044 -20.157 1.00 41.03 165 MET A N 1
ATOM 1323 C CA . MET A 1 165 ? 14.885 -2.240 -20.620 1.00 41.03 165 MET A CA 1
ATOM 1324 C C . MET A 1 165 ? 14.023 -3.478 -20.351 1.00 41.03 165 MET A C 1
ATOM 1326 O O . MET A 1 165 ? 13.856 -3.901 -19.210 1.00 41.03 165 MET A O 1
ATOM 1330 N N . HIS A 1 166 ? 13.468 -4.095 -21.397 1.00 40.25 166 HIS A N 1
ATOM 1331 C CA . HIS A 1 166 ? 12.854 -5.420 -21.276 1.00 40.25 166 HIS A CA 1
ATOM 1332 C C . HIS A 1 166 ? 13.950 -6.488 -21.215 1.00 40.25 166 HIS A C 1
ATOM 1334 O O . HIS A 1 166 ? 14.524 -6.867 -22.237 1.00 40.25 166 HIS A O 1
ATOM 1340 N N . ARG A 1 167 ? 14.243 -7.008 -20.018 1.00 43.78 167 ARG A N 1
ATOM 1341 C CA . ARG A 1 167 ? 15.008 -8.255 -19.894 1.00 43.78 167 ARG A CA 1
ATOM 1342 C C . ARG A 1 167 ? 14.106 -9.415 -20.309 1.00 43.78 167 ARG A C 1
ATOM 1344 O O . ARG A 1 167 ? 13.218 -9.811 -19.562 1.00 43.78 167 ARG A O 1
ATOM 1351 N N . GLN A 1 168 ? 14.339 -9.962 -21.500 1.00 36.66 168 GLN A N 1
ATOM 1352 C CA . GLN A 1 168 ? 13.792 -11.262 -21.881 1.00 36.66 168 GLN A CA 1
ATOM 1353 C C . GLN A 1 168 ? 14.392 -12.326 -20.954 1.00 36.66 168 GLN A C 1
ATOM 1355 O O . GLN A 1 168 ? 15.575 -12.650 -21.056 1.00 36.66 168 GLN A O 1
ATOM 1360 N N . PHE A 1 169 ? 13.590 -12.857 -20.033 1.00 40.28 169 PHE A N 1
ATOM 1361 C CA . PHE A 1 169 ? 13.954 -14.070 -19.313 1.00 40.28 169 PHE A CA 1
ATOM 1362 C C . PHE A 1 169 ? 13.734 -15.256 -20.252 1.00 40.28 169 PHE A C 1
ATOM 1364 O O . PHE A 1 169 ? 12.604 -15.573 -20.616 1.00 40.28 169 PHE A O 1
ATOM 1371 N N . GLN A 1 170 ? 14.825 -15.892 -20.681 1.00 36.47 170 GLN A N 1
ATOM 1372 C CA . GLN A 1 170 ? 14.748 -17.192 -21.337 1.00 36.47 170 GLN A CA 1
ATOM 1373 C C . GLN A 1 170 ? 14.240 -18.210 -20.310 1.00 36.47 170 GLN A C 1
ATOM 1375 O O . GLN A 1 170 ? 14.907 -18.471 -19.308 1.00 36.47 170 GLN A O 1
ATOM 1380 N N . HIS A 1 171 ? 13.051 -18.765 -20.543 1.00 36.94 171 HIS A N 1
ATOM 1381 C CA . HIS A 1 171 ? 12.620 -19.989 -19.879 1.00 36.94 171 HIS A CA 1
ATOM 1382 C C . HIS A 1 171 ? 13.554 -21.119 -20.319 1.00 36.94 171 HIS A C 1
ATOM 1384 O O . HIS A 1 171 ? 13.536 -21.532 -21.475 1.00 36.94 171 HIS A O 1
ATOM 1390 N N . GLN A 1 172 ? 14.381 -21.607 -19.397 1.00 36.00 172 GLN A N 1
ATOM 1391 C CA . GLN A 1 172 ? 14.892 -22.968 -19.484 1.00 36.00 172 GLN A CA 1
ATOM 1392 C C . GLN A 1 172 ? 13.802 -23.883 -18.932 1.00 36.00 172 GLN A C 1
ATOM 1394 O O . GLN A 1 172 ? 13.592 -23.951 -17.721 1.00 36.00 172 GLN A O 1
ATOM 1399 N N . GLU A 1 173 ? 13.084 -24.542 -19.837 1.00 38.41 173 GLU A N 1
ATOM 1400 C CA . GLU A 1 173 ? 12.358 -25.764 -19.512 1.00 38.41 173 GLU A CA 1
ATOM 1401 C C . GLU A 1 173 ? 13.395 -26.801 -19.062 1.00 38.41 173 GLU A C 1
ATOM 1403 O O . GLU A 1 173 ? 14.330 -27.122 -19.796 1.00 38.41 173 GLU A O 1
ATOM 1408 N N . ALA A 1 174 ? 13.273 -27.267 -17.821 1.00 40.31 174 ALA A N 1
ATOM 1409 C CA . ALA A 1 174 ? 13.962 -28.463 -17.373 1.00 40.31 174 ALA A CA 1
ATOM 1410 C C . ALA A 1 174 ? 13.065 -29.656 -17.722 1.00 40.31 174 ALA A C 1
ATOM 1412 O O . ALA A 1 174 ? 12.068 -29.908 -17.045 1.00 40.31 174 ALA A O 1
ATOM 1413 N N . GLU A 1 175 ? 13.405 -30.346 -18.809 1.00 40.81 175 GLU A N 1
ATOM 1414 C CA . GLU A 1 175 ? 13.047 -31.750 -18.991 1.00 40.81 175 GLU A CA 1
ATOM 1415 C C . GLU A 1 175 ? 13.905 -32.590 -18.031 1.00 40.81 175 GLU A C 1
ATOM 1417 O O . GLU A 1 175 ? 15.131 -32.571 -18.133 1.00 40.81 175 GLU A O 1
ATOM 1422 N N . GLU A 1 176 ? 13.251 -33.233 -17.056 1.00 39.28 176 GLU A N 1
ATOM 1423 C CA . GLU A 1 176 ? 13.334 -34.666 -16.673 1.00 39.28 176 GLU A CA 1
ATOM 1424 C C . GLU A 1 176 ? 12.743 -34.911 -15.273 1.00 39.28 176 GLU A C 1
ATOM 1426 O O . GLU A 1 176 ? 13.247 -34.346 -14.274 1.00 39.28 176 GLU A O 1
#

Radius of gyration: 20.03 Å; chains: 1; bounding box: 44×67×60 Å

Organism: Aspergillus fumigatus (NCBI:txid746128)